Protein AF-A0A8K0G673-F1 (afdb_monomer_lite)

Organism: Ignelater luminosus (NCBI:txid2038154)

pLDDT: mean 87.23, std 10.0, range [44.34, 94.81]

Foldseek 3Di:
DPDPVLVVLVVLLVVLLQLLLCQLVVDVVSQVVLCVLQVHGQQDDDPVDPCSVLVNLVSVLCCCPPPVPSQCVNCVVSVHDRDDPSNSVSSVVVNVVCVVVSVVVCVVVPPPD

Secondary structure (DSSP, 8-state):
---HHHHHHHHHHHHHHHHHHHHHHH-HHHHHHHHHHHSSPPPPP-TT-THHHHHHHHHHHHHHHH-HHHHHHHHHHTT-PPPPHHHHHHHHHHHHHHHHHHHHHHHHTT---

InterPro domains:
  IPR012337 Ribonuclease H-like superfamily [SSF53098] (10-112)

Sequence (113 aa):
MINARYKQIFRSTLAKCHKLWAKQNQSTQAADKIKDMLGAFLKTPVVTRWNSLYDAMLQINNHITHVPDSINTCMDFCALPRFTDAEREFIKEYCQVMCPLSTALDILQGEKG

Structure (mmCIF, N/CA/C/O backbone):
data_AF-A0A8K0G673-F1
#
_entry.id   AF-A0A8K0G673-F1
#
loop_
_atom_site.group_PDB
_atom_site.id
_atom_site.type_symbol
_atom_site.label_atom_id
_atom_site.label_alt_id
_atom_site.label_comp_id
_atom_site.label_asym_id
_atom_site.label_entity_id
_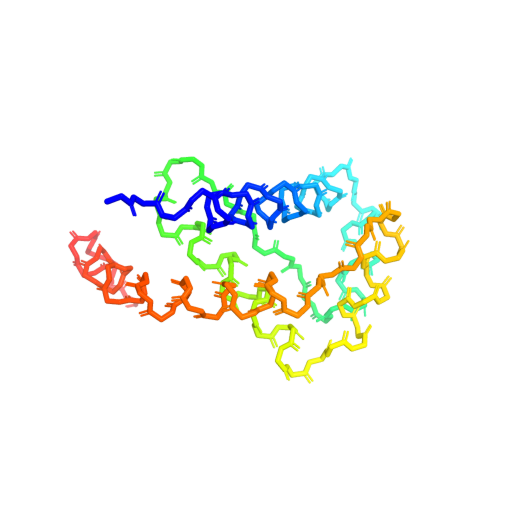atom_site.label_seq_id
_atom_site.pdbx_PDB_ins_code
_atom_site.Cartn_x
_atom_site.Cartn_y
_atom_site.Cartn_z
_atom_site.occupancy
_atom_site.B_iso_or_equiv
_atom_site.auth_seq_id
_atom_site.auth_comp_id
_atom_site.auth_asym_id
_atom_site.auth_atom_id
_atom_site.pdbx_PDB_model_num
ATOM 1 N N . MET A 1 1 ? 22.018 -16.139 1.092 1.00 45.56 1 MET A N 1
ATOM 2 C CA . MET A 1 1 ? 22.120 -14.877 0.326 1.00 45.56 1 MET A CA 1
ATOM 3 C C . MET A 1 1 ? 20.711 -14.314 0.148 1.00 45.56 1 MET A C 1
ATOM 5 O O . MET A 1 1 ? 19.986 -14.793 -0.709 1.00 45.56 1 MET A O 1
ATOM 9 N N . ILE A 1 2 ? 20.261 -13.384 1.003 1.00 56.03 2 ILE A N 1
ATOM 10 C CA . ILE A 1 2 ? 18.940 -12.750 0.815 1.00 56.03 2 ILE A CA 1
ATOM 11 C C . ILE A 1 2 ? 19.020 -11.932 -0.477 1.00 56.03 2 ILE A C 1
ATOM 13 O O . ILE A 1 2 ? 19.824 -11.004 -0.562 1.00 56.03 2 ILE A O 1
ATOM 17 N N . ASN A 1 3 ? 18.234 -12.335 -1.473 1.00 77.12 3 ASN A N 1
ATOM 18 C CA . ASN A 1 3 ? 18.275 -11.860 -2.852 1.00 77.12 3 ASN A CA 1
ATOM 19 C C . ASN A 1 3 ? 18.268 -10.316 -2.911 1.00 77.12 3 ASN A C 1
ATOM 21 O O . ASN A 1 3 ? 17.337 -9.672 -2.425 1.00 77.12 3 ASN A O 1
ATOM 25 N N . ALA A 1 4 ? 19.319 -9.707 -3.472 1.00 81.56 4 ALA A N 1
ATOM 26 C CA . ALA A 1 4 ? 19.466 -8.248 -3.537 1.00 81.56 4 ALA A CA 1
ATOM 27 C C . ALA A 1 4 ? 18.279 -7.579 -4.253 1.00 81.56 4 ALA A C 1
ATOM 29 O O . ALA A 1 4 ? 17.806 -6.526 -3.823 1.00 81.56 4 ALA A O 1
ATOM 30 N N . ARG A 1 5 ? 17.728 -8.255 -5.269 1.00 83.81 5 ARG A N 1
ATOM 31 C CA . ARG A 1 5 ? 16.519 -7.836 -5.984 1.00 83.81 5 ARG A CA 1
ATOM 32 C C . ARG A 1 5 ? 15.293 -7.816 -5.073 1.00 83.81 5 ARG A C 1
ATOM 34 O O . ARG A 1 5 ? 14.518 -6.869 -5.116 1.00 83.81 5 ARG A O 1
ATOM 41 N N . TYR A 1 6 ? 15.146 -8.816 -4.208 1.00 85.19 6 TYR A N 1
ATOM 42 C CA . TYR A 1 6 ? 14.038 -8.880 -3.253 1.00 85.19 6 TYR A CA 1
ATOM 43 C C . TYR A 1 6 ? 14.093 -7.717 -2.256 1.00 85.19 6 TYR A C 1
ATOM 45 O O . TYR A 1 6 ? 13.091 -7.052 -2.017 1.00 85.19 6 TYR A O 1
ATOM 53 N N . LYS A 1 7 ? 15.288 -7.388 -1.740 1.00 87.44 7 LYS A N 1
ATOM 54 C CA . LYS A 1 7 ? 15.475 -6.211 -0.872 1.00 87.44 7 LYS A CA 1
ATOM 55 C C . LYS A 1 7 ? 15.131 -4.901 -1.581 1.00 87.44 7 LYS A C 1
ATOM 57 O O . LYS A 1 7 ? 14.600 -3.993 -0.945 1.00 87.44 7 LYS A O 1
ATOM 62 N N . GLN A 1 8 ? 15.456 -4.787 -2.866 1.00 91.38 8 GLN A N 1
ATOM 63 C CA . GLN A 1 8 ? 15.125 -3.609 -3.663 1.00 91.38 8 GLN A CA 1
ATOM 64 C C . GLN A 1 8 ? 13.612 -3.473 -3.856 1.00 91.38 8 GLN A C 1
ATOM 66 O O . GLN A 1 8 ? 13.078 -2.394 -3.606 1.00 91.38 8 GLN A O 1
ATOM 71 N N . ILE A 1 9 ? 12.929 -4.558 -4.237 1.00 92.62 9 ILE A N 1
ATOM 72 C CA . ILE A 1 9 ? 11.467 -4.580 -4.389 1.00 92.62 9 ILE A CA 1
ATOM 73 C C . ILE A 1 9 ? 10.807 -4.223 -3.057 1.00 92.62 9 ILE A C 1
ATOM 75 O O . ILE A 1 9 ? 10.022 -3.287 -3.013 1.00 92.62 9 ILE A O 1
ATOM 79 N N . PHE A 1 10 ? 11.216 -4.857 -1.956 1.00 90.50 10 PHE A N 1
ATOM 80 C CA . PHE A 1 10 ? 10.711 -4.549 -0.618 1.00 90.50 10 PHE A CA 1
ATOM 81 C C . PHE A 1 10 ? 10.807 -3.057 -0.271 1.00 90.50 10 PHE A C 1
ATOM 83 O O . PHE A 1 10 ? 9.822 -2.445 0.141 1.00 90.50 10 PHE A O 1
ATOM 90 N N . ARG A 1 11 ? 11.987 -2.452 -0.466 1.00 91.88 11 ARG A N 1
ATOM 91 C CA . ARG A 1 11 ? 12.201 -1.023 -0.188 1.00 91.88 11 ARG A CA 1
ATOM 92 C C . ARG A 1 11 ? 11.363 -0.132 -1.103 1.00 91.88 11 ARG A C 1
ATOM 94 O O . ARG A 1 11 ? 10.817 0.855 -0.621 1.00 91.88 11 ARG A O 1
ATOM 101 N N . SER A 1 12 ? 11.257 -0.471 -2.389 1.00 94.50 12 SER A N 1
ATOM 102 C CA . SER A 1 12 ? 10.437 0.267 -3.359 1.00 94.50 12 SER A CA 1
ATOM 103 C C . SER A 1 12 ? 8.959 0.226 -2.978 1.00 94.50 12 SER A C 1
ATOM 105 O O . SER A 1 12 ? 8.331 1.277 -2.840 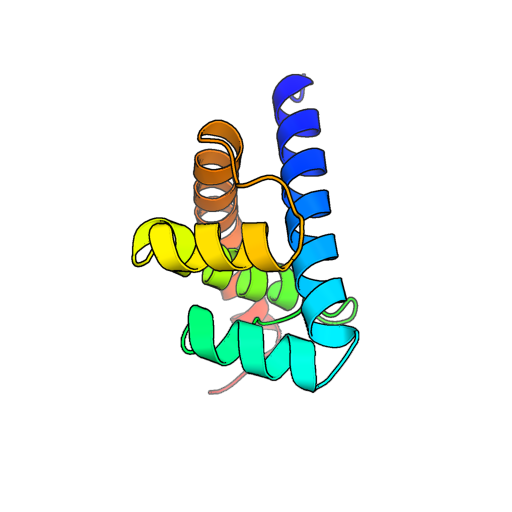1.00 94.50 12 SER A O 1
ATOM 107 N N . THR A 1 13 ? 8.429 -0.971 -2.713 1.00 93.94 13 THR A N 1
ATOM 108 C CA . THR A 1 13 ? 7.045 -1.185 -2.288 1.00 93.94 13 THR A CA 1
ATOM 109 C C . THR A 1 13 ? 6.736 -0.392 -1.027 1.00 93.94 13 THR A C 1
ATOM 111 O O . THR A 1 13 ? 5.810 0.416 -1.026 1.00 93.94 13 THR A O 1
ATOM 114 N N . LEU A 1 14 ? 7.539 -0.556 0.032 1.00 92.19 14 LEU A N 1
ATOM 115 C CA . LEU A 1 14 ? 7.314 0.163 1.284 1.00 92.19 14 LEU A CA 1
ATOM 116 C C . LEU A 1 14 ? 7.406 1.677 1.101 1.00 92.19 14 LEU A C 1
ATOM 118 O O . LEU A 1 14 ? 6.596 2.402 1.670 1.00 92.19 14 LEU A O 1
ATOM 122 N N . ALA A 1 15 ? 8.342 2.172 0.289 1.00 93.81 15 ALA A N 1
ATOM 123 C CA . ALA A 1 15 ? 8.439 3.600 0.010 1.00 93.81 15 ALA A CA 1
ATOM 124 C C . ALA A 1 15 ? 7.172 4.139 -0.674 1.00 93.81 15 ALA A C 1
ATOM 126 O O . ALA A 1 15 ? 6.717 5.230 -0.327 1.00 93.81 15 ALA A O 1
ATOM 127 N N . LYS A 1 16 ? 6.575 3.389 -1.612 1.00 94.81 16 LYS A N 1
ATOM 128 C CA . LYS A 1 16 ? 5.297 3.761 -2.242 1.00 94.81 16 LYS A CA 1
ATOM 129 C C . LYS A 1 16 ? 4.151 3.750 -1.233 1.00 94.81 16 LYS A C 1
ATOM 131 O O . LYS A 1 16 ? 3.432 4.743 -1.148 1.00 94.81 16 LYS A O 1
ATOM 136 N N . CYS A 1 17 ? 4.028 2.693 -0.430 1.00 93.44 17 CYS A N 1
ATOM 137 C CA . CYS A 1 17 ? 2.985 2.593 0.593 1.00 93.44 17 CYS A CA 1
ATOM 138 C C . CYS A 1 17 ? 3.095 3.721 1.631 1.00 93.44 17 CYS A C 1
ATOM 140 O O . CYS A 1 17 ? 2.114 4.407 1.899 1.00 93.44 17 CYS A O 1
ATOM 142 N N . HIS A 1 18 ? 4.298 3.998 2.147 1.00 93.00 18 HIS A N 1
ATOM 143 C CA . HIS A 1 18 ? 4.519 5.100 3.087 1.00 93.00 18 HIS A CA 1
ATOM 144 C C . HIS A 1 18 ? 4.176 6.461 2.497 1.00 93.00 18 HIS A C 1
ATOM 146 O O . HIS A 1 18 ? 3.562 7.273 3.185 1.00 93.00 18 HIS A O 1
ATOM 152 N N . LYS A 1 19 ? 4.519 6.712 1.230 1.00 93.56 19 LYS A N 1
ATOM 153 C CA . LYS A 1 19 ? 4.120 7.951 0.553 1.00 93.56 19 LYS A CA 1
ATOM 154 C C . LYS A 1 19 ? 2.606 8.053 0.395 1.00 93.56 19 LYS A C 1
ATOM 156 O O . LYS A 1 19 ? 2.065 9.134 0.599 1.00 93.56 19 LYS A O 1
ATOM 161 N N . LEU A 1 20 ? 1.930 6.950 0.075 1.00 92.94 20 LEU A N 1
ATOM 162 C CA . LEU A 1 20 ? 0.474 6.906 -0.043 1.00 92.94 20 LEU A CA 1
ATOM 163 C C . LEU A 1 20 ? -0.206 7.202 1.304 1.00 92.94 20 LEU A C 1
ATOM 165 O O . LEU A 1 20 ? -1.044 8.098 1.385 1.00 92.94 20 LEU A O 1
ATOM 169 N N . TRP A 1 21 ? 0.209 6.529 2.380 1.00 93.81 21 TRP A N 1
ATOM 170 C CA . TRP A 1 21 ? -0.312 6.790 3.726 1.00 93.81 21 TRP A CA 1
ATOM 171 C C . TRP A 1 21 ? -0.004 8.213 4.200 1.00 93.81 21 TRP A C 1
ATOM 173 O O . TRP A 1 21 ? -0.873 8.887 4.747 1.00 93.81 21 TRP A O 1
ATOM 183 N N . ALA A 1 22 ? 1.207 8.712 3.941 1.00 92.31 22 ALA A N 1
ATOM 184 C CA . ALA A 1 22 ? 1.567 10.092 4.248 1.00 92.31 22 ALA A CA 1
ATOM 185 C C . ALA A 1 22 ? 0.691 11.089 3.478 1.00 92.31 22 ALA A C 1
ATOM 187 O O . ALA A 1 22 ? 0.302 12.107 4.041 1.00 92.31 22 ALA A O 1
ATOM 188 N N . LYS A 1 23 ? 0.340 10.792 2.219 1.00 91.06 23 LYS A N 1
ATOM 189 C CA . LYS A 1 23 ? -0.540 11.642 1.412 1.00 91.06 23 LYS A CA 1
ATOM 190 C C . LYS A 1 23 ? -1.950 11.707 1.984 1.00 91.06 23 LYS A C 1
ATOM 192 O O . LYS A 1 23 ? -2.511 12.796 2.048 1.00 91.06 23 LYS A O 1
ATOM 197 N N . GLN A 1 24 ? -2.486 10.578 2.442 1.00 92.06 24 GLN A N 1
ATOM 198 C CA . GLN A 1 24 ? -3.764 10.554 3.148 1.00 92.06 24 GLN A CA 1
ATOM 199 C C . GLN A 1 24 ? -3.712 11.395 4.427 1.00 92.06 24 GLN A C 1
ATOM 201 O O . GLN A 1 24 ? -4.581 12.227 4.656 1.00 92.06 24 GLN A O 1
ATOM 206 N N . ASN A 1 25 ? -2.668 11.224 5.237 1.00 90.06 25 ASN A N 1
ATOM 207 C CA . ASN A 1 25 ? -2.548 11.916 6.521 1.00 90.06 25 ASN A CA 1
ATOM 208 C C . ASN A 1 25 ? -2.128 13.390 6.384 1.00 90.06 25 ASN A C 1
ATOM 210 O O . ASN A 1 25 ? -2.110 14.116 7.374 1.00 90.06 25 ASN A O 1
ATOM 214 N N . GLN A 1 26 ? -1.790 13.842 5.172 1.00 90.69 26 GLN A N 1
ATOM 215 C CA . GLN A 1 26 ? -1.370 15.215 4.905 1.00 90.69 26 GLN A CA 1
ATOM 216 C C . GLN A 1 26 ? -2.528 16.212 5.042 1.00 90.69 26 GLN A C 1
ATOM 218 O O . GLN A 1 26 ? -2.311 17.332 5.501 1.00 90.69 26 GLN A O 1
ATOM 223 N N . SER A 1 27 ? -3.736 15.851 4.602 1.00 90.62 27 SER A N 1
ATOM 224 C CA . SER A 1 27 ? -4.907 16.725 4.702 1.00 90.62 27 SER A CA 1
ATOM 225 C C . SER A 1 27 ? -6.216 15.945 4.655 1.00 90.62 27 SER A C 1
ATOM 227 O O . SER A 1 27 ? -6.317 14.910 3.998 1.00 90.62 27 SER A O 1
ATOM 229 N N . THR A 1 28 ? -7.251 16.491 5.295 1.00 89.50 28 THR A N 1
ATOM 230 C CA . THR A 1 28 ? -8.614 15.935 5.264 1.00 89.50 28 THR A CA 1
ATOM 231 C C . THR A 1 28 ? -9.144 15.823 3.838 1.00 89.50 28 THR A C 1
ATOM 233 O O . THR A 1 28 ? -9.632 14.772 3.452 1.00 89.50 28 THR A O 1
ATOM 236 N N . GLN A 1 29 ? -8.928 16.845 3.004 1.00 90.94 29 GLN A N 1
ATOM 237 C CA . GLN A 1 29 ? -9.337 16.814 1.598 1.00 90.94 29 GLN A CA 1
ATOM 238 C C . GLN A 1 29 ? -8.647 15.695 0.799 1.00 90.94 29 GLN A C 1
ATOM 240 O O . GLN A 1 29 ? -9.265 15.096 -0.081 1.00 90.94 29 GLN A O 1
ATOM 245 N N . ALA A 1 30 ? -7.363 15.421 1.059 1.00 89.12 30 ALA A N 1
ATOM 246 C CA . ALA A 1 30 ? -6.676 14.303 0.419 1.00 89.12 30 ALA A CA 1
ATOM 247 C C . ALA A 1 30 ? -7.239 12.966 0.913 1.00 89.12 30 ALA A C 1
ATOM 249 O O . ALA A 1 30 ? -7.461 12.071 0.100 1.00 89.12 30 ALA A O 1
ATOM 250 N N . ALA A 1 31 ? -7.514 12.850 2.214 1.00 90.38 31 ALA A N 1
ATOM 251 C CA . ALA A 1 31 ? -8.114 11.659 2.795 1.00 90.38 31 ALA A CA 1
ATOM 252 C C . ALA A 1 31 ? -9.514 11.368 2.242 1.00 90.38 31 ALA A C 1
ATOM 254 O O . ALA A 1 31 ? -9.786 10.226 1.880 1.00 90.38 31 ALA A O 1
ATOM 255 N N . ASP A 1 32 ? -10.363 12.387 2.108 1.00 91.94 32 ASP A N 1
ATOM 256 C CA . ASP A 1 32 ? -11.710 12.244 1.552 1.00 91.94 32 ASP A CA 1
ATOM 257 C C . ASP A 1 32 ? -11.661 11.804 0.087 1.00 91.94 32 ASP A C 1
ATOM 259 O O . ASP A 1 32 ? -12.320 10.841 -0.285 1.00 91.94 32 ASP A O 1
ATOM 263 N N . LYS A 1 33 ? -10.783 12.400 -0.731 1.00 90.56 33 LYS A N 1
ATOM 264 C CA . LYS A 1 33 ? -10.605 11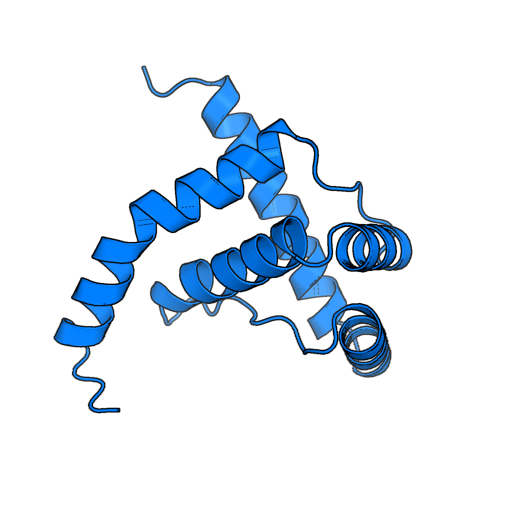.960 -2.126 1.00 90.56 33 LYS A CA 1
ATOM 265 C C . LYS A 1 33 ? -10.103 10.520 -2.230 1.00 90.56 33 LYS A C 1
ATOM 267 O O . LYS A 1 33 ? -10.553 9.774 -3.094 1.00 90.56 33 LYS A O 1
ATOM 272 N N . ILE A 1 34 ? -9.166 10.117 -1.368 1.00 90.69 34 ILE A N 1
ATOM 273 C CA . ILE A 1 34 ? -8.678 8.730 -1.318 1.00 90.69 34 ILE A CA 1
ATOM 274 C C . ILE A 1 34 ? -9.815 7.782 -0.925 1.00 90.69 34 ILE A C 1
ATOM 276 O O . ILE A 1 34 ? -9.982 6.742 -1.562 1.00 90.69 34 ILE A O 1
ATOM 280 N N . LYS A 1 35 ? -10.630 8.161 0.064 1.00 91.75 35 LYS A N 1
ATOM 281 C CA . LYS A 1 35 ? -11.816 7.409 0.475 1.00 91.75 35 LYS A CA 1
ATOM 282 C C . LYS A 1 35 ? -12.837 7.294 -0.655 1.00 91.75 35 LYS A C 1
ATOM 284 O O . LYS A 1 35 ? -13.360 6.206 -0.854 1.00 91.75 35 LYS A O 1
ATOM 289 N N . ASP A 1 36 ? -13.089 8.360 -1.408 1.00 91.06 36 ASP A N 1
ATOM 290 C CA . ASP A 1 36 ? -14.022 8.341 -2.539 1.00 91.06 36 ASP A CA 1
ATOM 291 C C . ASP A 1 36 ? -13.548 7.389 -3.649 1.00 91.06 36 ASP A C 1
ATOM 293 O O . ASP A 1 36 ? -14.351 6.669 -4.237 1.00 91.06 36 ASP A O 1
ATOM 297 N N . MET A 1 37 ? -12.236 7.332 -3.909 1.00 89.75 37 MET A N 1
ATOM 298 C CA . MET A 1 37 ? -11.660 6.447 -4.931 1.00 89.75 37 MET A CA 1
ATOM 299 C C . MET A 1 37 ? -11.597 4.978 -4.495 1.00 89.75 37 MET A C 1
ATOM 301 O O . MET A 1 37 ? -11.850 4.084 -5.302 1.00 89.75 37 MET A O 1
ATOM 305 N N . LEU A 1 38 ? -11.218 4.716 -3.241 1.00 88.88 38 LEU A N 1
ATOM 306 C CA . LEU A 1 38 ? -10.996 3.360 -2.721 1.00 88.88 38 LEU A CA 1
ATOM 307 C C . LEU A 1 38 ? -12.211 2.784 -1.980 1.00 88.88 38 LEU A C 1
ATOM 309 O O . LEU A 1 38 ? -12.205 1.610 -1.615 1.00 88.88 38 LEU A O 1
ATOM 313 N N . GLY A 1 39 ? -13.236 3.598 -1.728 1.00 86.38 39 GLY A N 1
ATOM 314 C CA . GLY A 1 39 ? -14.410 3.259 -0.921 1.00 86.38 39 GLY A CA 1
ATOM 315 C C . GLY A 1 39 ? -14.150 3.209 0.590 1.00 86.38 39 GLY A C 1
ATOM 316 O O . GLY A 1 39 ? -15.076 2.976 1.365 1.00 86.38 39 GLY A O 1
ATOM 317 N N . ALA A 1 40 ? -12.908 3.415 1.035 1.00 87.69 40 ALA A N 1
ATOM 318 C CA . ALA A 1 40 ? -12.513 3.347 2.436 1.00 87.69 40 ALA A CA 1
ATOM 319 C C . ALA A 1 40 ? -11.271 4.204 2.709 1.00 87.69 40 ALA A C 1
ATOM 321 O O . ALA A 1 40 ? -10.439 4.414 1.827 1.00 87.69 40 ALA A O 1
ATOM 322 N N . PHE A 1 41 ? -11.111 4.652 3.956 1.00 89.12 41 PHE A N 1
ATOM 323 C CA . PHE A 1 41 ? -9.841 5.219 4.402 1.00 89.12 41 PHE A CA 1
ATOM 324 C C . PHE A 1 41 ? -8.779 4.121 4.486 1.00 89.12 41 PHE A C 1
ATOM 326 O O . PHE A 1 41 ? -9.047 3.002 4.938 1.00 89.12 41 PHE A O 1
ATOM 333 N N . LEU A 1 42 ? -7.555 4.450 4.089 1.00 89.69 42 LEU A N 1
ATOM 334 C CA . LEU A 1 42 ? -6.417 3.563 4.252 1.00 89.69 42 LEU A CA 1
ATOM 335 C C . LEU A 1 42 ? -6.047 3.454 5.731 1.00 89.69 42 LEU A C 1
ATOM 337 O O . LEU A 1 42 ? -5.822 4.459 6.413 1.00 89.69 42 LEU A O 1
ATOM 341 N N . LYS A 1 43 ? -5.907 2.226 6.216 1.00 89.12 43 LYS A N 1
ATOM 342 C CA . LYS A 1 43 ? -5.213 1.922 7.459 1.00 89.12 43 LYS A CA 1
ATOM 343 C C . LYS A 1 43 ? -3.775 2.414 7.315 1.00 89.12 43 LYS A C 1
ATOM 345 O O . LYS A 1 43 ? -3.104 2.114 6.330 1.00 89.12 43 LYS A O 1
ATOM 350 N N . THR A 1 44 ? -3.311 3.186 8.290 1.00 87.31 44 THR A N 1
ATOM 351 C CA . THR A 1 44 ? -1.926 3.659 8.350 1.00 87.31 44 THR A CA 1
ATOM 352 C C . THR A 1 44 ? -1.176 2.825 9.387 1.00 87.31 44 THR A C 1
ATOM 354 O O . THR A 1 44 ? -1.699 2.646 10.489 1.00 87.31 44 THR A O 1
ATOM 357 N N . PRO A 1 45 ? 0.038 2.332 9.085 1.00 85.00 45 PRO A N 1
ATOM 358 C CA . PRO A 1 45 ? 0.849 1.640 10.076 1.00 85.00 45 PRO A CA 1
ATOM 359 C C . PRO A 1 45 ? 1.202 2.567 11.243 1.00 85.00 45 PRO A C 1
ATOM 361 O O . PRO A 1 45 ? 1.656 3.696 11.048 1.00 85.00 45 PRO A O 1
ATOM 364 N N . VAL A 1 46 ? 1.042 2.062 12.461 1.00 81.06 46 VAL A N 1
ATOM 365 C CA . VAL A 1 46 ? 1.407 2.730 13.711 1.00 81.06 46 VAL A CA 1
ATOM 366 C C . VAL A 1 46 ? 2.598 1.998 14.320 1.00 81.06 46 VAL A C 1
ATOM 368 O O . VAL A 1 46 ? 2.559 0.790 14.539 1.00 81.06 46 VAL A O 1
ATOM 371 N N . VAL A 1 47 ? 3.662 2.736 14.636 1.00 69.69 47 VAL A N 1
ATOM 372 C CA . VAL A 1 47 ? 4.939 2.172 15.118 1.00 69.69 47 VAL A CA 1
ATOM 373 C C . VAL A 1 47 ? 4.774 1.347 16.403 1.00 69.69 47 VAL A C 1
ATOM 375 O O . VAL A 1 47 ? 5.510 0.391 16.627 1.00 69.69 47 VAL A O 1
ATOM 378 N N . THR A 1 48 ? 3.788 1.683 17.235 1.00 71.12 48 THR A N 1
ATOM 379 C CA . THR A 1 48 ? 3.531 1.023 18.522 1.00 71.12 48 THR A CA 1
ATOM 380 C C . THR A 1 48 ? 2.783 -0.308 18.406 1.00 71.12 48 THR A C 1
ATOM 382 O O . THR A 1 48 ? 2.724 -1.040 19.390 1.00 71.12 48 THR A O 1
ATOM 385 N N . ARG A 1 49 ? 2.238 -0.662 17.230 1.00 71.75 49 ARG A N 1
ATOM 386 C CA . ARG A 1 49 ? 1.494 -1.914 17.016 1.00 71.75 49 ARG A CA 1
ATOM 387 C C . ARG A 1 49 ? 2.026 -2.645 15.790 1.00 71.75 49 ARG A C 1
ATOM 389 O O . ARG A 1 49 ? 1.725 -2.269 14.661 1.00 71.75 49 ARG A O 1
ATOM 396 N N . TRP A 1 50 ? 2.784 -3.717 16.006 1.00 70.75 50 TRP A N 1
ATOM 397 C CA . TRP A 1 50 ? 3.447 -4.472 14.932 1.00 70.75 50 TRP A CA 1
ATOM 398 C C . TRP A 1 50 ? 2.480 -5.019 13.867 1.00 70.75 50 TRP A C 1
ATOM 400 O O . TRP A 1 50 ? 2.814 -4.997 12.682 1.00 70.75 50 TRP A O 1
ATOM 410 N N . ASN A 1 51 ? 1.258 -5.402 14.256 1.00 78.38 51 ASN A N 1
ATOM 411 C CA . ASN A 1 51 ? 0.236 -5.902 13.324 1.00 78.38 51 ASN A CA 1
ATOM 412 C C . ASN A 1 51 ? -0.338 -4.807 12.410 1.00 78.38 51 ASN A C 1
ATOM 414 O O . ASN A 1 51 ? -0.834 -5.108 11.330 1.00 78.38 51 ASN A O 1
ATOM 418 N N . SER A 1 52 ? -0.192 -3.526 12.766 1.00 84.88 52 SER A N 1
ATOM 419 C CA . SER A 1 52 ? -0.761 -2.423 11.978 1.00 84.88 52 SER A CA 1
ATOM 420 C C . SER A 1 52 ? -0.155 -2.302 10.575 1.00 84.88 52 SER A C 1
ATOM 422 O O . SER A 1 52 ? -0.844 -1.900 9.637 1.00 84.88 52 SER A O 1
ATOM 424 N N . LEU A 1 53 ? 1.122 -2.670 10.403 1.00 87.75 53 LEU A N 1
ATOM 425 C CA . LEU A 1 53 ? 1.749 -2.714 9.083 1.00 87.75 53 LEU A CA 1
ATOM 426 C C . LEU A 1 53 ? 1.179 -3.853 8.243 1.00 87.75 53 LEU A C 1
ATOM 428 O O . LEU A 1 53 ? 0.902 -3.646 7.064 1.00 87.75 53 LEU A O 1
ATOM 432 N N . TYR A 1 54 ? 0.971 -5.022 8.849 1.00 89.06 54 TYR A N 1
ATOM 433 C CA . TYR A 1 54 ? 0.320 -6.142 8.181 1.00 89.06 54 TYR A CA 1
ATOM 434 C C . TYR A 1 54 ? -1.103 -5.770 7.755 1.00 89.06 54 TYR A C 1
ATOM 436 O O . TYR A 1 54 ? -1.432 -5.910 6.584 1.00 89.06 54 TYR A O 1
ATOM 444 N N . ASP A 1 55 ? -1.900 -5.195 8.654 1.00 90.06 55 ASP A N 1
ATOM 445 C CA . ASP A 1 55 ? -3.253 -4.720 8.367 1.00 90.06 55 ASP A CA 1
ATOM 446 C C . ASP A 1 55 ? -3.314 -3.726 7.200 1.00 90.06 55 ASP A C 1
ATOM 448 O O . ASP A 1 55 ? -4.173 -3.830 6.319 1.00 90.06 55 ASP A O 1
ATOM 452 N N . ALA A 1 56 ? -2.411 -2.743 7.198 1.00 92.12 56 ALA A N 1
ATOM 453 C CA . ALA A 1 56 ? -2.338 -1.725 6.159 1.00 92.12 56 ALA A CA 1
ATOM 454 C C . ALA A 1 56 ? -1.897 -2.315 4.811 1.00 92.12 56 ALA A C 1
ATOM 456 O O . ALA A 1 56 ? -2.467 -1.992 3.768 1.00 92.12 56 ALA A O 1
ATOM 457 N N . MET A 1 57 ? -0.919 -3.221 4.827 1.00 92.25 57 MET A N 1
ATOM 458 C CA . MET A 1 57 ? -0.469 -3.939 3.634 1.00 92.25 57 MET A CA 1
ATOM 459 C C . MET A 1 57 ? -1.548 -4.883 3.095 1.00 92.25 57 MET A C 1
ATOM 461 O O . MET A 1 57 ? -1.738 -4.950 1.883 1.00 92.25 57 MET A O 1
ATOM 465 N N . LEU A 1 58 ? -2.300 -5.552 3.972 1.00 92.56 58 LEU A N 1
ATOM 466 C CA . LEU A 1 58 ? -3.408 -6.431 3.607 1.00 92.56 58 LEU A CA 1
ATOM 467 C C . LEU A 1 58 ? -4.533 -5.650 2.923 1.00 92.56 58 LEU A C 1
ATOM 469 O O . LEU A 1 58 ? -5.072 -6.099 1.913 1.00 92.56 58 LEU A O 1
ATOM 473 N N . GLN A 1 59 ? -4.855 -4.451 3.414 1.00 93.75 59 GLN A N 1
ATOM 474 C CA . GLN A 1 59 ? -5.828 -3.585 2.751 1.00 93.75 59 GLN A CA 1
ATOM 475 C C . GLN A 1 59 ? -5.355 -3.173 1.350 1.00 93.75 59 GLN A C 1
ATOM 477 O O . GLN A 1 59 ? -6.126 -3.259 0.395 1.00 93.75 59 GLN A O 1
ATOM 482 N N . ILE A 1 60 ? -4.085 -2.782 1.202 1.00 93.31 60 ILE A N 1
ATOM 483 C CA . ILE A 1 60 ? -3.502 -2.471 -0.112 1.00 93.31 60 ILE A CA 1
ATOM 484 C C . ILE A 1 60 ? -3.574 -3.695 -1.035 1.00 93.31 60 ILE A C 1
ATOM 486 O O . ILE A 1 60 ? -3.993 -3.560 -2.183 1.00 93.31 60 ILE A O 1
ATOM 490 N N . ASN A 1 61 ? -3.237 -4.889 -0.539 1.00 94.62 61 ASN A N 1
ATOM 491 C CA . ASN A 1 61 ? -3.342 -6.137 -1.295 1.00 94.62 61 ASN A CA 1
ATOM 492 C C . ASN A 1 61 ? -4.777 -6.400 -1.779 1.00 94.62 61 ASN A C 1
ATOM 494 O O . ASN A 1 61 ? -4.996 -6.763 -2.936 1.00 94.62 61 ASN A O 1
ATOM 498 N N . ASN A 1 62 ? -5.763 -6.174 -0.908 1.00 93.31 62 ASN A N 1
ATOM 499 C CA . ASN A 1 62 ? -7.171 -6.342 -1.245 1.00 93.31 62 ASN A CA 1
ATOM 500 C C . ASN A 1 62 ? -7.603 -5.367 -2.343 1.00 93.31 62 ASN A C 1
ATOM 502 O O . ASN A 1 62 ? -8.268 -5.796 -3.285 1.00 93.31 62 ASN A O 1
ATOM 506 N N . HIS A 1 63 ? -7.180 -4.101 -2.281 1.00 92.31 63 HIS A N 1
ATOM 507 C CA . HIS A 1 63 ? -7.455 -3.135 -3.347 1.00 92.31 63 HIS A CA 1
ATOM 508 C C . HIS A 1 63 ? -6.755 -3.500 -4.661 1.00 92.31 63 HIS A C 1
ATOM 510 O O . HIS A 1 63 ? -7.385 -3.452 -5.712 1.00 92.31 63 HIS A O 1
ATOM 516 N N . ILE A 1 64 ? -5.491 -3.933 -4.616 1.00 93.00 64 ILE A N 1
ATOM 517 C CA . ILE A 1 64 ? -4.751 -4.408 -5.798 1.00 93.00 64 ILE A CA 1
ATOM 518 C C . ILE A 1 64 ? -5.460 -5.594 -6.463 1.00 93.00 64 ILE A C 1
ATOM 520 O O . ILE A 1 64 ? -5.479 -5.669 -7.689 1.00 93.00 64 ILE A O 1
ATOM 524 N N . THR A 1 65 ? -6.025 -6.502 -5.664 1.00 91.25 65 THR A N 1
ATOM 525 C CA . THR A 1 65 ? -6.636 -7.747 -6.149 1.00 91.25 65 THR A CA 1
ATOM 526 C C . THR A 1 65 ? -8.056 -7.539 -6.675 1.00 91.25 65 THR A C 1
ATOM 528 O O . THR A 1 65 ? -8.404 -8.096 -7.710 1.00 91.25 65 THR A O 1
ATOM 531 N N . HIS A 1 66 ? -8.880 -6.750 -5.979 1.00 90.6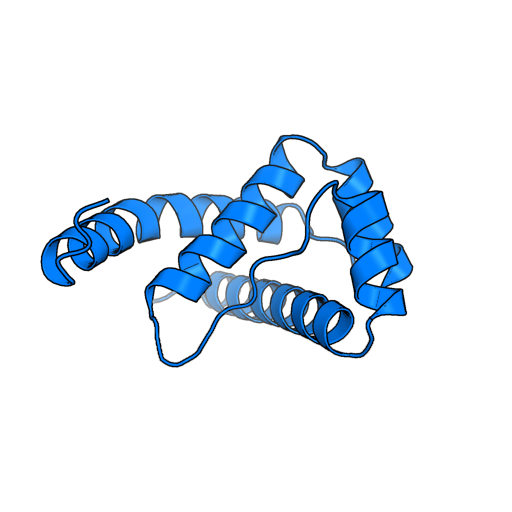2 66 HIS A N 1
ATOM 532 C CA . HIS A 1 66 ? -10.316 -6.646 -6.273 1.00 90.62 66 HIS A CA 1
ATOM 533 C C . HIS A 1 66 ? -10.692 -5.382 -7.051 1.00 90.62 66 HIS A C 1
ATOM 535 O O . HIS A 1 66 ? -11.674 -5.393 -7.785 1.00 90.62 66 HIS A O 1
ATOM 541 N N . VAL A 1 67 ? -9.935 -4.292 -6.890 1.00 90.75 67 VAL A N 1
ATOM 542 C CA . VAL A 1 67 ? -10.209 -2.988 -7.522 1.00 90.75 67 VAL A CA 1
ATOM 543 C C . VAL A 1 67 ? -8.916 -2.347 -8.063 1.00 90.75 67 VAL A C 1
ATOM 545 O O . VAL A 1 67 ? -8.535 -1.244 -7.651 1.00 90.75 67 VAL A O 1
ATOM 548 N N . PRO A 1 68 ? -8.202 -3.026 -8.988 1.00 89.81 68 PRO A N 1
ATOM 549 C CA . PRO A 1 68 ? -6.895 -2.584 -9.479 1.00 89.81 68 PRO A CA 1
ATOM 550 C C . PRO A 1 68 ? -6.929 -1.195 -10.129 1.00 89.81 68 PRO A C 1
ATOM 552 O O . PRO A 1 68 ? -5.963 -0.440 -10.001 1.00 89.81 68 PRO A O 1
ATOM 555 N N . ASP A 1 69 ? -8.033 -0.836 -10.784 1.00 91.50 69 ASP A N 1
ATOM 556 C CA . ASP A 1 69 ? -8.193 0.471 -11.425 1.00 91.50 69 ASP A CA 1
ATOM 557 C C . ASP A 1 69 ? -8.323 1.594 -10.396 1.00 91.50 69 ASP A C 1
ATOM 559 O O . ASP A 1 69 ? -7.600 2.583 -10.490 1.00 91.50 69 ASP A O 1
ATOM 563 N N . SER A 1 70 ? -9.133 1.407 -9.349 1.00 91.62 70 SER A N 1
ATOM 564 C CA . SER A 1 70 ? -9.283 2.3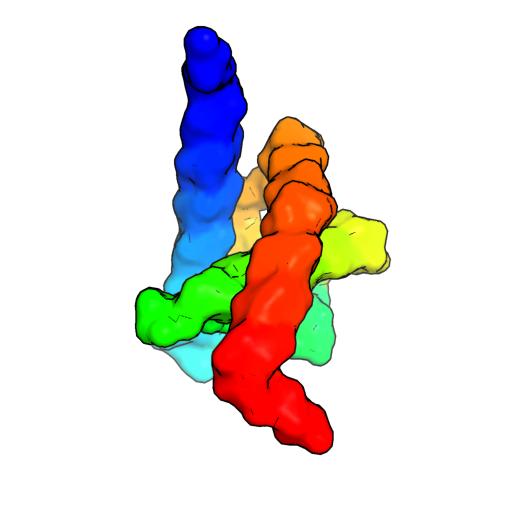82 -8.261 1.00 91.62 70 SER A CA 1
ATOM 565 C C . SER A 1 70 ? -7.956 2.692 -7.574 1.00 91.62 70 SER A C 1
ATOM 567 O O . SER A 1 70 ? -7.647 3.856 -7.315 1.00 91.62 70 SER A O 1
ATOM 569 N N . ILE A 1 71 ? -7.134 1.670 -7.304 1.00 91.81 71 ILE A N 1
ATOM 570 C CA . ILE A 1 71 ? -5.823 1.901 -6.689 1.00 91.81 71 ILE A CA 1
ATOM 571 C C . ILE A 1 71 ? -4.839 2.554 -7.658 1.00 91.81 71 ILE A C 1
ATOM 573 O O . ILE A 1 71 ? -4.049 3.393 -7.235 1.00 91.81 71 ILE A O 1
ATOM 577 N N . ASN A 1 72 ? -4.911 2.252 -8.956 1.00 93.00 72 ASN A N 1
ATOM 578 C CA . ASN A 1 72 ? -4.109 2.950 -9.960 1.00 93.00 72 ASN A CA 1
ATOM 579 C C . ASN A 1 72 ? -4.496 4.435 -10.045 1.00 93.00 72 ASN A C 1
ATOM 581 O O . ASN A 1 72 ? -3.612 5.284 -9.968 1.00 93.00 72 ASN A O 1
ATOM 585 N N . THR A 1 73 ? -5.793 4.753 -10.105 1.00 92.88 73 THR A N 1
ATOM 586 C CA . THR A 1 73 ? -6.298 6.134 -10.081 1.00 92.88 73 THR A CA 1
ATOM 587 C C . THR A 1 73 ? -5.895 6.855 -8.798 1.00 92.88 73 THR A C 1
ATOM 589 O O . THR A 1 73 ? -5.472 8.008 -8.848 1.00 92.88 73 THR A O 1
ATOM 592 N N . CYS A 1 74 ? -5.948 6.173 -7.651 1.00 92.38 74 CYS A N 1
ATOM 593 C CA . CYS A 1 74 ? -5.487 6.728 -6.384 1.00 92.38 74 CYS A CA 1
ATOM 594 C C . CYS A 1 74 ? -3.988 7.061 -6.417 1.00 92.38 74 CYS A C 1
ATOM 596 O O . CYS A 1 74 ? -3.588 8.139 -5.981 1.00 92.38 74 CYS A O 1
ATOM 598 N N . MET A 1 75 ? -3.153 6.167 -6.955 1.00 93.25 75 MET A N 1
ATOM 599 C CA . MET A 1 75 ? -1.715 6.411 -7.096 1.00 93.25 75 MET A CA 1
ATOM 600 C C . MET A 1 75 ? -1.438 7.591 -8.035 1.00 93.25 75 MET A C 1
ATOM 602 O O . MET A 1 75 ? -0.635 8.458 -7.689 1.00 93.25 75 MET A O 1
ATOM 606 N N . ASP A 1 76 ? -2.154 7.677 -9.158 1.00 93.75 76 ASP A N 1
ATOM 607 C CA . ASP A 1 76 ? -2.036 8.783 -10.112 1.00 93.75 76 ASP A CA 1
ATOM 608 C C . ASP A 1 76 ? -2.449 10.124 -9.478 1.00 93.75 76 ASP A C 1
ATOM 610 O O . ASP A 1 76 ? -1.719 11.109 -9.587 1.00 93.75 76 ASP A O 1
ATOM 614 N N . PHE A 1 77 ? -3.568 10.161 -8.741 1.00 91.44 77 PHE A N 1
ATOM 615 C CA . PHE A 1 77 ? -4.011 11.339 -7.982 1.00 91.44 77 PHE A CA 1
ATOM 616 C C . PHE A 1 77 ? -2.964 11.785 -6.954 1.00 91.44 77 PHE A C 1
ATOM 618 O O . PHE A 1 77 ? -2.718 12.979 -6.768 1.00 91.44 77 PHE A O 1
ATOM 625 N N . CYS A 1 78 ? -2.313 10.828 -6.291 1.00 89.06 78 CYS A N 1
ATOM 626 C CA . CYS A 1 78 ? -1.238 11.104 -5.348 1.00 89.06 78 CYS A CA 1
ATOM 627 C C . CYS A 1 78 ? 0.094 11.485 -6.025 1.00 89.06 78 CYS A C 1
ATOM 629 O O . CYS A 1 78 ? 1.061 11.747 -5.307 1.00 89.06 78 CYS A O 1
ATOM 631 N N . ALA A 1 79 ? 0.154 11.533 -7.363 1.00 92.31 79 ALA A N 1
ATOM 632 C CA . ALA A 1 79 ? 1.372 11.708 -8.157 1.00 92.31 79 ALA A CA 1
ATOM 633 C C . ALA A 1 79 ? 2.459 10.669 -7.813 1.00 92.31 79 ALA A C 1
ATOM 635 O O . ALA A 1 79 ? 3.654 10.972 -7.757 1.00 92.31 79 ALA A O 1
ATOM 636 N N . LEU A 1 80 ? 2.034 9.432 -7.543 1.00 92.62 80 LEU A N 1
ATOM 637 C CA . LEU A 1 80 ? 2.900 8.308 -7.215 1.00 92.62 80 LEU A CA 1
ATOM 638 C C . LEU A 1 80 ? 2.958 7.316 -8.381 1.00 92.62 80 LEU A C 1
ATOM 640 O O . LEU A 1 80 ? 1.943 7.042 -9.017 1.00 92.62 80 LEU A O 1
ATOM 644 N N . PRO A 1 81 ? 4.126 6.708 -8.642 1.00 93.25 81 PRO A N 1
ATOM 645 C CA . PRO A 1 81 ? 4.219 5.641 -9.625 1.00 93.25 81 PRO A CA 1
ATOM 646 C C . PRO A 1 81 ? 3.378 4.442 -9.180 1.00 93.25 81 PRO A C 1
ATOM 648 O O . PRO A 1 81 ? 3.540 3.951 -8.059 1.00 93.25 81 PRO A O 1
ATOM 651 N N . ARG A 1 82 ? 2.534 3.936 -10.084 1.00 94.50 82 ARG A N 1
ATOM 652 C CA . ARG A 1 82 ? 1.712 2.737 -9.868 1.00 94.50 82 ARG A CA 1
ATOM 653 C C . ARG A 1 82 ? 2.561 1.541 -9.417 1.00 94.50 82 ARG A C 1
ATOM 655 O O . ARG A 1 82 ? 3.775 1.479 -9.653 1.00 94.50 82 ARG A O 1
ATOM 662 N N . PHE A 1 83 ? 1.924 0.576 -8.760 1.00 92.88 83 PHE A N 1
ATOM 663 C CA . PHE A 1 83 ? 2.585 -0.673 -8.389 1.00 92.88 83 PHE A CA 1
ATOM 664 C C . PHE A 1 83 ? 2.876 -1.512 -9.633 1.00 92.88 83 PHE A C 1
ATOM 666 O O . PHE A 1 83 ? 1.970 -1.796 -10.422 1.00 92.88 83 PHE A O 1
ATOM 673 N N . THR A 1 84 ? 4.140 -1.901 -9.776 1.00 94.50 84 THR A N 1
ATOM 674 C CA . THR A 1 84 ? 4.607 -2.863 -10.780 1.00 94.50 84 THR A CA 1
ATOM 675 C C . THR A 1 84 ? 4.169 -4.275 -10.404 1.00 94.50 84 THR A C 1
ATOM 677 O O . THR A 1 84 ? 3.911 -4.547 -9.231 1.00 94.50 84 THR A O 1
ATOM 680 N N . ASP A 1 85 ? 4.143 -5.199 -11.363 1.00 92.75 85 ASP A N 1
ATOM 681 C CA . ASP A 1 85 ? 3.734 -6.589 -11.107 1.00 92.75 85 ASP A CA 1
ATOM 682 C C . ASP A 1 85 ? 4.605 -7.268 -10.044 1.00 92.75 85 ASP A C 1
ATOM 684 O O . ASP A 1 85 ? 4.098 -7.964 -9.170 1.00 92.75 85 ASP A O 1
ATOM 688 N N . ALA A 1 86 ? 5.911 -6.980 -10.042 1.00 92.06 86 ALA A N 1
ATOM 689 C CA . ALA A 1 86 ? 6.832 -7.495 -9.033 1.00 92.06 86 ALA A CA 1
ATOM 690 C C . ALA A 1 86 ? 6.520 -6.971 -7.620 1.00 92.06 86 ALA A C 1
ATOM 692 O O . ALA A 1 86 ? 6.671 -7.699 -6.643 1.00 92.06 86 ALA A O 1
ATOM 693 N N . GLU A 1 87 ? 6.089 -5.713 -7.494 1.00 93.38 87 GLU A N 1
ATOM 694 C CA . GLU A 1 87 ? 5.679 -5.146 -6.204 1.00 93.38 87 GLU A CA 1
ATOM 695 C C . GLU A 1 87 ? 4.322 -5.696 -5.757 1.00 93.38 87 GLU A C 1
ATOM 697 O O . GLU A 1 87 ? 4.140 -5.937 -4.567 1.00 93.38 87 GLU A O 1
ATOM 702 N N . ARG A 1 88 ? 3.388 -5.929 -6.690 1.00 93.62 88 ARG A N 1
ATOM 703 C CA . ARG A 1 88 ? 2.086 -6.553 -6.400 1.00 93.62 88 ARG A CA 1
ATOM 704 C C . ARG A 1 88 ? 2.261 -7.981 -5.889 1.00 93.62 88 ARG A C 1
ATOM 706 O O . ARG A 1 88 ? 1.702 -8.313 -4.847 1.00 93.62 88 ARG A O 1
ATOM 713 N N . GLU A 1 89 ? 3.080 -8.788 -6.564 1.00 92.94 89 GLU A N 1
ATOM 714 C CA . GLU A 1 89 ? 3.373 -10.155 -6.116 1.00 92.94 89 GLU A CA 1
ATOM 715 C C . GLU A 1 89 ? 4.081 -10.142 -4.758 1.00 92.94 89 GLU A C 1
ATOM 717 O O . GLU A 1 89 ? 3.692 -10.867 -3.849 1.00 92.94 89 GLU A O 1
ATOM 722 N N . PHE A 1 90 ? 5.033 -9.224 -4.562 1.00 92.81 90 PHE A N 1
ATOM 723 C CA . PHE A 1 90 ? 5.683 -9.047 -3.267 1.00 92.81 90 PHE A CA 1
ATOM 724 C C . PHE A 1 90 ? 4.684 -8.718 -2.141 1.00 92.81 90 PHE A C 1
ATOM 726 O O . PHE A 1 90 ? 4.786 -9.273 -1.050 1.00 92.81 90 PHE A O 1
ATOM 733 N N . ILE A 1 91 ? 3.726 -7.810 -2.370 1.00 93.75 91 ILE A N 1
ATOM 734 C CA . ILE A 1 91 ? 2.707 -7.448 -1.366 1.00 93.75 91 ILE A CA 1
ATOM 735 C C . ILE A 1 91 ? 1.878 -8.678 -0.982 1.00 93.75 91 ILE A C 1
ATOM 737 O O . ILE A 1 91 ? 1.614 -8.903 0.202 1.00 93.75 91 ILE A O 1
ATOM 741 N N . LYS A 1 92 ? 1.495 -9.483 -1.972 1.00 93.44 92 LYS A N 1
ATOM 742 C CA . LYS A 1 92 ? 0.734 -10.714 -1.773 1.00 93.44 92 LYS A CA 1
ATOM 743 C C . LYS A 1 92 ? 1.528 -11.744 -0.966 1.00 93.44 92 LYS A C 1
ATOM 745 O O . LYS A 1 92 ? 1.020 -12.233 0.042 1.00 93.44 92 LYS A O 1
ATOM 750 N N . GLU A 1 93 ? 2.775 -12.018 -1.353 1.00 91.94 93 GLU A N 1
ATOM 751 C CA . GLU A 1 93 ? 3.686 -12.910 -0.621 1.00 91.94 93 GLU A CA 1
ATOM 752 C C . GLU A 1 93 ? 3.893 -12.432 0.823 1.00 91.94 93 GLU A C 1
ATOM 754 O O . GLU A 1 93 ? 3.792 -13.216 1.768 1.00 91.94 93 GLU A O 1
ATOM 759 N N . TYR A 1 94 ? 4.115 -11.127 1.013 1.00 90.88 94 TYR A N 1
ATOM 760 C CA . TYR A 1 94 ? 4.254 -10.522 2.335 1.00 90.88 94 TYR A CA 1
ATOM 761 C C . TYR A 1 94 ? 3.028 -10.800 3.209 1.00 90.88 94 TYR A C 1
ATOM 763 O O . TYR A 1 94 ? 3.180 -11.235 4.350 1.00 90.88 94 TYR A O 1
ATOM 771 N N . CYS A 1 95 ? 1.814 -10.600 2.683 1.00 91.38 95 CYS A N 1
ATOM 772 C CA . CYS A 1 95 ? 0.586 -10.860 3.435 1.00 91.38 95 CYS A CA 1
ATOM 773 C C . CYS A 1 95 ? 0.444 -12.345 3.802 1.00 91.38 95 CYS A C 1
ATOM 775 O O . CYS A 1 95 ? 0.057 -12.665 4.922 1.00 91.38 95 CYS A O 1
ATOM 777 N N . GLN A 1 96 ? 0.805 -13.263 2.905 1.00 90.19 96 GLN A N 1
ATOM 778 C CA . GLN A 1 96 ? 0.750 -14.702 3.184 1.00 90.19 96 GLN A CA 1
ATOM 779 C C . GLN A 1 96 ? 1.725 -15.120 4.293 1.00 90.19 96 GLN A C 1
ATOM 781 O O . GLN A 1 96 ? 1.348 -15.876 5.187 1.00 90.19 96 GLN A O 1
ATOM 786 N N . VAL A 1 97 ? 2.957 -14.603 4.269 1.00 89.62 97 VAL A N 1
ATOM 787 C CA . VAL A 1 97 ? 3.990 -14.920 5.270 1.00 89.62 97 VAL A CA 1
ATOM 788 C C . VAL A 1 97 ? 3.681 -14.285 6.626 1.00 89.62 97 VAL A C 1
ATOM 790 O O . VAL A 1 97 ? 3.912 -14.900 7.666 1.00 89.62 97 VAL A O 1
ATOM 793 N N . MET A 1 98 ? 3.152 -13.061 6.631 1.00 88.06 98 MET A N 1
ATOM 794 C CA . MET A 1 98 ? 2.880 -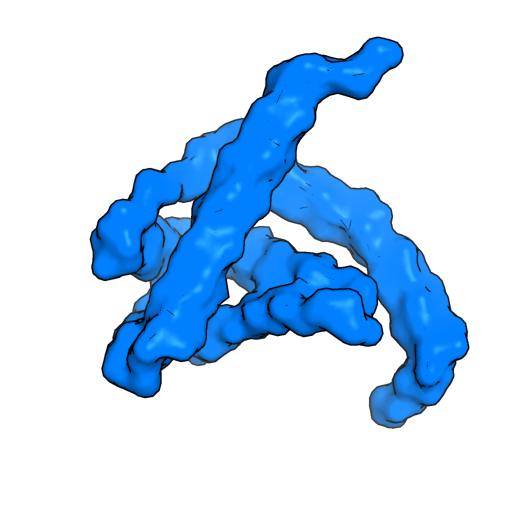12.314 7.861 1.00 88.06 98 MET A CA 1
ATOM 795 C C . MET A 1 98 ? 1.552 -12.688 8.522 1.00 88.06 98 MET A C 1
ATOM 797 O O . MET A 1 98 ? 1.404 -12.446 9.716 1.00 88.06 98 MET A O 1
ATOM 801 N N . CYS A 1 99 ? 0.616 -13.306 7.796 1.00 87.88 99 CYS A N 1
ATOM 802 C CA . CYS A 1 99 ? -0.673 -13.761 8.324 1.00 87.88 99 CYS A CA 1
ATOM 803 C C . CYS A 1 99 ? -0.550 -14.604 9.611 1.00 87.88 99 CYS A C 1
ATOM 805 O O . CYS A 1 99 ? -1.070 -14.166 10.639 1.00 87.88 99 CYS A O 1
ATOM 807 N N . PRO A 1 100 ? 0.184 -15.740 9.638 1.00 86.69 100 PRO A N 1
ATOM 808 C CA . PRO A 1 100 ? 0.296 -16.553 10.852 1.00 86.69 100 PRO A CA 1
ATOM 809 C C . PRO A 1 100 ? 0.964 -15.801 12.009 1.00 86.69 100 PRO A C 1
ATOM 811 O O . PRO A 1 100 ? 0.608 -16.018 13.166 1.00 86.69 100 PRO A O 1
ATOM 814 N N . LEU A 1 101 ? 1.903 -14.896 11.708 1.00 84.56 101 LEU A N 1
ATOM 815 C CA . LEU A 1 101 ? 2.556 -14.068 12.719 1.00 84.56 101 LEU A CA 1
ATOM 816 C C . LEU A 1 101 ? 1.580 -13.052 13.324 1.00 84.56 101 LEU A C 1
ATOM 818 O O . LEU A 1 101 ? 1.534 -12.925 14.543 1.00 84.56 101 LEU A O 1
ATOM 822 N N . SER A 1 102 ? 0.778 -12.375 12.496 1.00 83.00 102 SER A N 1
ATOM 823 C CA . SER A 1 102 ? -0.251 -11.446 12.972 1.00 83.00 102 SER A CA 1
ATOM 824 C C . SER A 1 102 ? -1.276 -12.167 13.837 1.00 83.00 102 SER A C 1
ATOM 826 O O . SER A 1 102 ? -1.534 -11.725 14.949 1.00 83.00 102 SER A O 1
ATOM 828 N N . THR A 1 103 ? -1.784 -13.320 13.387 1.00 82.25 103 THR A N 1
ATOM 829 C CA . THR A 1 103 ? -2.760 -14.116 14.147 1.00 82.25 103 THR A CA 1
ATOM 830 C C . THR A 1 103 ? -2.198 -14.586 15.487 1.00 82.25 103 THR A C 1
ATOM 832 O O . THR A 1 103 ? -2.875 -14.482 16.506 1.00 82.25 103 THR A O 1
ATOM 835 N N . ALA A 1 104 ? -0.954 -15.073 15.520 1.00 85.50 104 ALA A N 1
ATOM 836 C CA . ALA A 1 104 ? -0.310 -15.455 16.773 1.00 85.50 104 ALA A CA 1
ATOM 837 C C . ALA A 1 104 ? -0.155 -14.254 17.719 1.00 85.50 104 ALA A C 1
ATOM 839 O O . ALA A 1 104 ? -0.405 -14.377 18.917 1.00 85.50 104 ALA A O 1
ATOM 840 N N . LEU A 1 105 ? 0.223 -13.088 17.188 1.00 81.44 105 LEU A N 1
ATOM 841 C CA . LEU A 1 105 ? 0.344 -11.859 17.966 1.00 81.44 105 LEU A CA 1
ATOM 842 C C . LEU A 1 105 ? -1.009 -11.369 18.495 1.00 81.44 105 LEU A C 1
ATOM 844 O O . LEU A 1 105 ? -1.064 -10.994 19.660 1.00 81.44 105 LEU A O 1
ATOM 848 N N . ASP A 1 106 ? -2.085 -11.420 17.705 1.00 80.75 106 ASP A N 1
ATOM 849 C CA . ASP A 1 106 ? -3.433 -11.027 18.146 1.00 80.75 106 ASP A CA 1
ATOM 850 C C . ASP A 1 106 ? -3.918 -11.918 19.308 1.00 80.75 106 ASP A C 1
ATOM 852 O O . ASP A 1 106 ? -4.439 -11.420 20.308 1.00 80.75 106 ASP A O 1
ATOM 856 N N . ILE A 1 107 ? -3.650 -13.231 19.238 1.00 82.69 107 ILE A N 1
ATOM 857 C CA . ILE A 1 107 ? -3.937 -14.180 20.329 1.00 82.69 107 ILE A CA 1
ATOM 858 C C . ILE A 1 107 ? -3.130 -13.830 21.589 1.00 82.69 107 ILE A C 1
ATOM 860 O O . ILE A 1 107 ? -3.681 -13.792 22.689 1.00 82.69 107 ILE A O 1
ATOM 864 N N . LEU A 1 108 ? -1.825 -13.571 21.443 1.00 81.12 108 LEU A N 1
ATOM 865 C CA . LEU A 1 108 ? -0.932 -13.259 22.566 1.00 81.12 108 LEU A CA 1
ATOM 866 C C . LEU A 1 108 ? -1.215 -11.890 23.194 1.00 81.12 108 LEU A C 1
ATOM 868 O O . LEU A 1 108 ? -1.009 -11.715 24.393 1.00 81.12 108 LEU A O 1
ATOM 872 N N . GLN A 1 109 ? -1.682 -10.925 22.402 1.00 72.75 109 GLN A N 1
ATOM 873 C CA . GLN A 1 109 ? -2.072 -9.595 22.870 1.00 72.75 109 GLN A CA 1
ATOM 874 C C . GLN A 1 109 ? -3.445 -9.592 23.557 1.00 72.75 109 GLN A C 1
ATOM 876 O O . GLN A 1 109 ? -3.824 -8.583 24.150 1.00 72.75 109 GLN A O 1
ATOM 881 N N . GLY A 1 110 ? -4.150 -10.729 23.563 1.00 64.31 110 GLY A N 1
ATOM 882 C CA . GLY A 1 110 ? -5.364 -10.917 24.346 1.00 64.31 110 GLY A CA 1
ATOM 883 C C . GLY A 1 110 ? -6.551 -10.103 23.841 1.00 64.31 110 GLY A C 1
ATOM 884 O O . GLY A 1 110 ? -7.458 -9.830 24.629 1.00 64.31 110 GLY A O 1
ATOM 885 N N . GLU A 1 111 ? -6.571 -9.723 22.558 1.00 57.28 111 GLU A N 1
ATOM 886 C CA . GLU A 1 111 ? -7.769 -9.151 21.945 1.00 57.28 111 GLU A CA 1
ATOM 887 C C . GLU A 1 111 ? -8.854 -10.233 21.886 1.00 57.28 111 GLU A C 1
ATOM 889 O O . GLU A 1 111 ? -8.979 -11.011 20.943 1.00 57.28 111 GLU A O 1
ATOM 894 N N . LYS A 1 112 ? -9.649 -10.288 22.958 1.00 46.34 112 LYS A N 1
ATOM 895 C CA . LYS A 1 112 ? -11.030 -10.739 22.879 1.00 46.34 112 LYS A CA 1
ATOM 896 C C . LYS A 1 112 ? -11.743 -9.728 21.987 1.00 46.34 112 LYS A C 1
ATOM 898 O O . LYS A 1 112 ? -11.915 -8.580 22.399 1.00 46.34 112 LYS A O 1
ATOM 903 N N . GLY A 1 113 ? -12.065 -10.149 20.765 1.00 44.34 113 GLY A N 1
ATOM 904 C CA . GLY A 1 113 ? -13.092 -9.485 19.964 1.00 44.34 113 GLY A CA 1
ATOM 905 C C . GLY A 1 113 ? -14.406 -9.364 20.726 1.00 44.34 113 GLY A C 1
ATOM 906 O O . GLY A 1 113 ? -14.631 -10.172 21.661 1.00 44.34 113 GLY A O 1
#

Radius of gyration: 14.57 Å; chains: 1; bounding box: 36×33×36 Å